Protein AF-C0GEM5-F1 (afdb_monomer)

Nearest PDB structures (foldseek):
  1b8h-assembly1_B  TM=7.679E-01  e=1.866E+00  Escherichia phage RB69
  6rw6-assembly1_B  TM=6.695E-01  e=2.423E+00  Photorhabdus luminescens
  6mly-assembly1_A  TM=6.560E-01  e=7.854E+00  Bacteroides eggerthii
  2jrb-assembly1_A  TM=4.410E-01  e=2.587E+00  Mus musculus
  1wr7-assembly1_A  TM=4.443E-01  e=7.357E+00  Mus musculus

pLDDT: mean 83.72, std 9.67, range [48.88, 96.69]

Secondary structure (DSSP, 8-state):
--HHHHHHHHHHHHHHHHHHHHHHHHHHHHHHHHHT------S-EEEE-TTS-EEEEETTEEEEE----

Structure (mmCIF, N/CA/C/O backbone):
data_AF-C0GEM5-F1
#
_entry.id   AF-C0GEM5-F1
#
loop_
_atom_site.group_PDB
_atom_site.id
_atom_site.type_symbol
_atom_site.label_atom_id
_atom_site.label_alt_id
_atom_site.label_comp_id
_atom_site.label_asym_id
_atom_site.label_entity_id
_atom_site.label_seq_id
_atom_site.pdbx_PDB_ins_code
_atom_site.Cartn_x
_atom_site.Cartn_y
_atom_site.Cartn_z
_atom_site.occupancy
_atom_site.B_iso_or_equiv
_atom_site.auth_seq_id
_atom_site.auth_comp_id
_atom_site.auth_asym_id
_atom_site.auth_atom_id
_atom_site.pdbx_PDB_model_num
ATOM 1 N N . MET A 1 1 ? -21.179 -3.899 26.589 1.00 61.44 1 MET A N 1
ATOM 2 C CA . MET A 1 1 ? -19.734 -3.563 26.661 1.00 61.44 1 MET A CA 1
ATOM 3 C C . MET A 1 1 ? -19.585 -2.075 26.975 1.00 61.44 1 MET A C 1
ATOM 5 O O . MET A 1 1 ? -20.394 -1.298 26.479 1.00 61.44 1 MET A O 1
ATOM 9 N N . LYS A 1 2 ? -18.634 -1.665 27.833 1.00 78.50 2 LYS A N 1
ATOM 10 C CA . LYS A 1 2 ? -18.455 -0.248 28.213 1.00 78.50 2 LYS A CA 1
ATOM 11 C C . LYS A 1 2 ? -18.090 0.565 26.962 1.00 78.50 2 LYS A C 1
ATOM 13 O O . LYS A 1 2 ? -17.130 0.222 26.280 1.00 78.50 2 LYS A O 1
ATOM 18 N N . LYS A 1 3 ? -18.848 1.628 26.656 1.00 79.19 3 LYS A N 1
ATOM 19 C CA . LYS A 1 3 ? -18.679 2.472 25.449 1.00 79.19 3 LYS A CA 1
ATOM 20 C C . LYS A 1 3 ? -17.234 2.965 25.252 1.00 79.19 3 LYS A C 1
ATOM 22 O O . LYS A 1 3 ? -16.776 3.061 24.120 1.00 79.19 3 LYS A O 1
ATOM 27 N N . GLN A 1 4 ? -16.502 3.187 26.347 1.00 85.00 4 GLN A N 1
ATOM 28 C CA . GLN A 1 4 ? -15.076 3.532 26.329 1.00 85.00 4 GLN A CA 1
ATOM 29 C C . GLN A 1 4 ? -14.200 2.466 25.661 1.00 85.00 4 GLN A C 1
ATOM 31 O O . GLN A 1 4 ? -13.338 2.811 24.865 1.00 85.00 4 GLN A O 1
ATOM 36 N N . THR A 1 5 ? -14.439 1.179 25.922 1.00 90.75 5 THR A N 1
ATOM 37 C CA . THR A 1 5 ? -13.651 0.090 25.329 1.00 90.75 5 THR A CA 1
ATOM 38 C C . THR A 1 5 ? -13.813 0.053 23.812 1.00 90.75 5 THR A C 1
ATOM 40 O O . THR A 1 5 ? -12.830 -0.087 23.095 1.00 90.75 5 THR A O 1
ATOM 43 N N . VAL A 1 6 ? -15.041 0.237 23.319 1.00 91.44 6 VAL A N 1
ATOM 44 C CA . VAL A 1 6 ? -15.321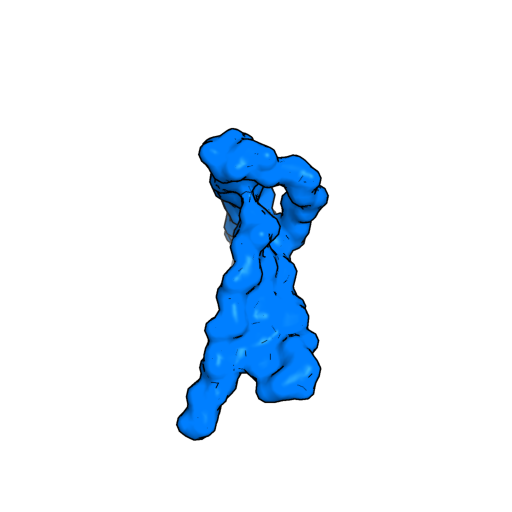 0.271 21.874 1.00 91.44 6 VAL A CA 1
ATOM 45 C C . VAL A 1 6 ? -14.601 1.447 21.215 1.00 91.44 6 VAL A C 1
ATOM 47 O O . VAL A 1 6 ? -13.967 1.271 20.180 1.00 91.44 6 VAL A O 1
ATOM 50 N N . PHE A 1 7 ? -14.639 2.625 21.842 1.00 93.75 7 PHE A N 1
ATOM 51 C CA . PHE A 1 7 ? -13.959 3.810 21.324 1.00 93.75 7 PHE A CA 1
ATOM 52 C C . PHE A 1 7 ? -12.434 3.642 21.287 1.00 93.75 7 PHE A C 1
ATOM 54 O O . PHE A 1 7 ? -11.813 3.951 20.275 1.00 93.75 7 PHE A O 1
ATOM 61 N N . SER A 1 8 ? -11.828 3.098 22.347 1.00 93.31 8 SER A N 1
ATOM 62 C CA . SER A 1 8 ? -10.384 2.831 22.382 1.00 93.31 8 SER A CA 1
ATOM 63 C C . SER A 1 8 ? -9.949 1.844 21.302 1.00 93.31 8 SER A C 1
ATOM 65 O O . SER A 1 8 ? -8.953 2.087 20.629 1.00 93.31 8 SER A O 1
ATOM 67 N N . VAL A 1 9 ? -10.701 0.759 21.098 1.00 95.38 9 VAL A N 1
ATOM 68 C CA . VAL A 1 9 ? -10.406 -0.218 20.036 1.00 95.38 9 VAL A CA 1
ATOM 69 C C . VAL A 1 9 ? -10.490 0.438 18.660 1.00 95.38 9 VAL A C 1
ATOM 71 O O . VAL A 1 9 ? -9.605 0.239 17.831 1.00 95.38 9 VAL A O 1
ATOM 74 N N . LEU A 1 10 ? -11.513 1.262 18.432 1.00 95.81 10 LEU A N 1
ATOM 75 C CA . LEU A 1 10 ? -11.702 1.957 17.162 1.00 95.81 10 LEU A CA 1
ATOM 76 C C . LEU A 1 10 ? -10.578 2.969 16.899 1.00 95.81 10 LEU A C 1
ATOM 78 O O . LEU A 1 10 ? -10.075 3.041 15.782 1.00 95.81 10 LEU A O 1
ATOM 82 N N . LEU A 1 11 ? -10.122 3.683 17.931 1.00 96.38 11 LEU A N 1
ATOM 83 C CA . LEU A 1 11 ? -8.994 4.609 17.830 1.00 96.38 11 LEU A CA 1
ATOM 84 C C . LEU A 1 11 ? -7.680 3.883 17.508 1.00 96.38 11 LEU A C 1
ATOM 86 O O . LEU A 1 11 ? -6.940 4.328 16.636 1.00 96.38 11 LEU A O 1
ATOM 90 N N . ILE A 1 12 ? -7.405 2.756 18.175 1.00 96.56 12 ILE A N 1
ATOM 91 C CA . ILE A 1 12 ? -6.215 1.930 17.908 1.00 96.56 12 ILE A CA 1
ATOM 92 C C . ILE A 1 12 ? -6.246 1.407 16.473 1.00 96.56 12 ILE A C 1
ATOM 94 O O . ILE A 1 12 ? -5.243 1.489 15.769 1.00 96.56 12 ILE A O 1
ATOM 98 N N . PHE A 1 13 ? -7.398 0.905 16.027 1.00 96.69 13 PHE A N 1
ATOM 99 C CA . PHE A 1 13 ? -7.575 0.431 14.659 1.00 96.69 13 PHE A CA 1
ATOM 100 C C . PHE A 1 13 ? -7.307 1.544 13.639 1.00 96.69 13 PHE A C 1
ATOM 102 O O . PHE A 1 13 ? -6.554 1.346 12.689 1.00 96.69 13 PHE A O 1
ATOM 109 N N . LEU A 1 14 ? -7.870 2.732 13.864 1.00 96.62 14 LEU A N 1
ATOM 110 C CA . LEU A 1 14 ? -7.701 3.872 12.968 1.00 96.62 14 LEU A CA 1
ATOM 111 C C . LEU A 1 14 ? -6.245 4.353 12.936 1.00 96.62 14 LEU A C 1
ATOM 113 O O . LEU A 1 14 ? -5.705 4.632 11.869 1.00 96.62 14 LEU A O 1
ATOM 117 N N . PHE A 1 15 ? -5.583 4.382 14.092 1.00 96.50 15 PHE A N 1
ATOM 118 C CA . PHE A 1 15 ? -4.164 4.707 14.193 1.00 96.50 15 PHE A CA 1
ATOM 119 C C . PHE A 1 15 ? -3.287 3.691 13.451 1.00 96.50 15 PHE A C 1
ATOM 121 O O . PHE A 1 15 ? -2.413 4.080 12.681 1.00 96.50 15 PHE A O 1
ATOM 128 N N . ALA A 1 16 ? -3.554 2.394 13.615 1.00 95.94 16 ALA A N 1
ATOM 129 C CA . ALA A 1 16 ? -2.850 1.343 12.889 1.00 95.94 16 ALA A CA 1
ATOM 130 C C . ALA A 1 16 ? -3.059 1.461 11.369 1.00 95.94 16 ALA A C 1
ATOM 132 O O . ALA A 1 16 ? -2.098 1.348 10.612 1.00 95.94 16 ALA A O 1
ATOM 133 N N . ALA A 1 17 ? -4.284 1.755 10.920 1.00 93.75 17 ALA A N 1
ATOM 134 C CA . ALA A 1 17 ? -4.588 1.974 9.506 1.00 93.75 17 ALA A CA 1
ATOM 135 C C . ALA A 1 17 ? -3.845 3.194 8.932 1.00 93.75 17 ALA A C 1
ATOM 137 O O . ALA A 1 17 ? -3.314 3.130 7.820 1.00 93.75 17 ALA A O 1
ATOM 138 N N . LEU A 1 18 ? -3.751 4.287 9.697 1.00 93.62 18 LEU A N 1
ATOM 139 C CA . LEU A 1 18 ? -2.978 5.470 9.312 1.00 93.62 18 LEU A CA 1
ATOM 140 C C . LEU A 1 18 ? -1.482 5.159 9.202 1.0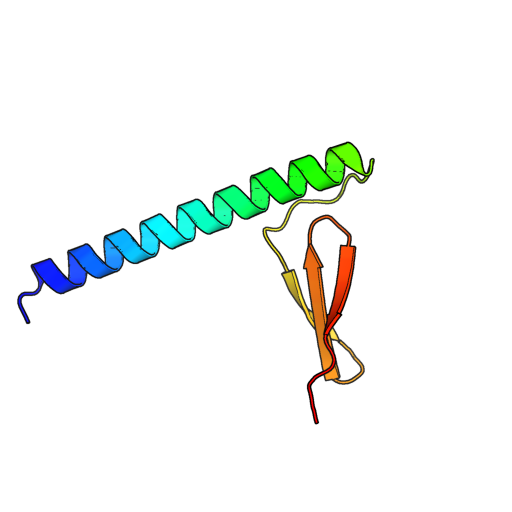0 93.62 18 LEU A C 1
ATOM 142 O O . LEU A 1 18 ? -0.867 5.515 8.199 1.00 93.62 18 LEU A O 1
ATOM 146 N N . LEU A 1 19 ? -0.906 4.462 10.187 1.00 94.94 19 LEU A N 1
ATOM 147 C CA . LEU A 1 19 ? 0.499 4.046 10.147 1.00 94.94 19 LEU A CA 1
ATOM 148 C C . LEU A 1 19 ? 0.787 3.129 8.958 1.00 94.94 19 LEU A C 1
ATOM 150 O O . LEU A 1 19 ? 1.790 3.310 8.272 1.00 94.94 19 LEU A O 1
ATOM 154 N N . PHE A 1 20 ? -0.104 2.174 8.690 1.00 91.56 20 PHE A N 1
ATOM 155 C CA . PHE A 1 20 ? 0.022 1.270 7.553 1.00 91.56 20 PHE A CA 1
ATOM 156 C C . PHE A 1 20 ? 0.003 2.033 6.223 1.00 91.56 20 PHE A C 1
ATOM 158 O O . PHE A 1 20 ? 0.887 1.849 5.389 1.00 91.56 20 PHE A O 1
ATOM 165 N N . THR A 1 21 ? -0.949 2.954 6.057 1.00 87.88 21 THR A N 1
ATOM 166 C CA . THR A 1 21 ? -1.071 3.784 4.849 1.00 87.88 21 THR A CA 1
ATOM 167 C C . THR A 1 21 ? 0.150 4.688 4.662 1.00 87.88 21 THR A C 1
ATOM 169 O O . THR A 1 21 ? 0.700 4.771 3.566 1.00 87.88 21 THR A O 1
ATOM 172 N N . ALA A 1 22 ? 0.627 5.330 5.734 1.00 89.88 22 ALA A N 1
ATOM 173 C CA . ALA A 1 22 ? 1.839 6.145 5.697 1.00 89.88 22 ALA A CA 1
ATOM 174 C C . ALA A 1 22 ? 3.075 5.310 5.321 1.00 89.88 22 ALA A C 1
ATOM 176 O O . ALA A 1 22 ? 3.879 5.739 4.494 1.00 89.88 22 ALA A O 1
ATOM 177 N N . GLY A 1 23 ? 3.195 4.099 5.876 1.00 89.19 23 GL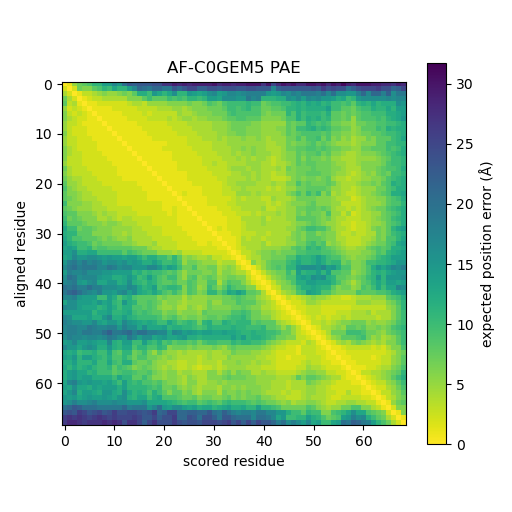Y A N 1
ATOM 178 C CA . GLY A 1 23 ? 4.239 3.142 5.519 1.00 89.19 23 GLY A CA 1
ATOM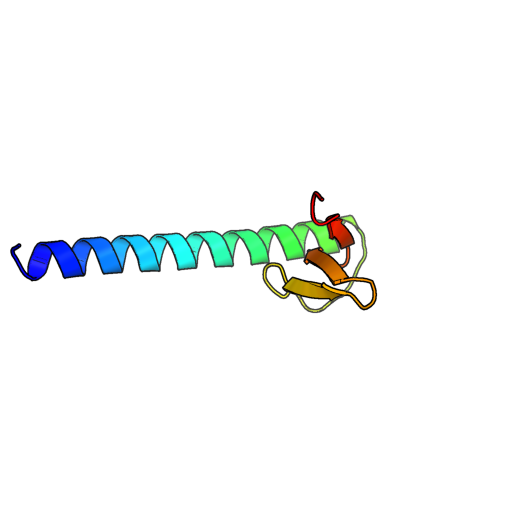 179 C C . GLY A 1 23 ? 4.215 2.795 4.032 1.00 89.19 23 GLY A C 1
ATOM 180 O O . GLY A 1 23 ? 5.245 2.909 3.371 1.00 89.19 23 GLY A O 1
ATOM 181 N N . LEU A 1 24 ? 3.039 2.472 3.483 1.00 89.00 24 LEU A N 1
ATOM 182 C CA . LEU A 1 24 ? 2.872 2.208 2.051 1.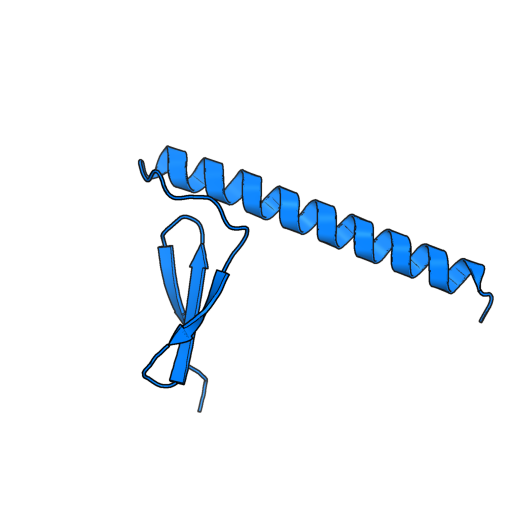00 89.00 24 LEU A CA 1
ATOM 183 C C . LEU A 1 24 ? 3.324 3.390 1.190 1.00 89.00 24 LEU A C 1
ATOM 185 O O . LEU A 1 24 ? 4.064 3.176 0.237 1.00 89.00 24 LEU A O 1
ATOM 189 N N . TYR A 1 25 ? 2.953 4.623 1.545 1.00 87.19 25 TYR A N 1
ATOM 190 C CA . TYR A 1 25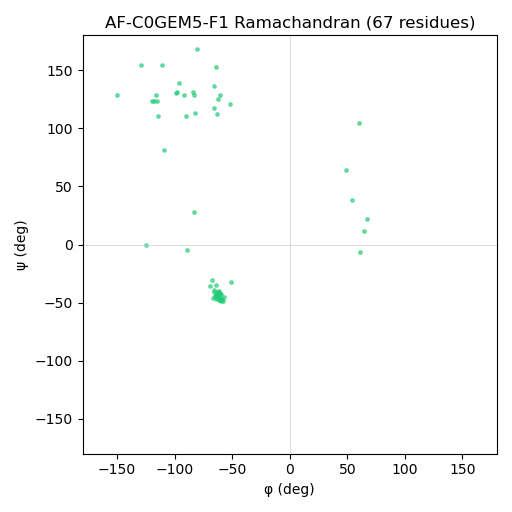 ? 3.387 5.825 0.823 1.00 87.19 25 TYR A CA 1
ATOM 191 C C . TYR A 1 25 ? 4.908 6.009 0.828 1.00 87.19 25 TYR A C 1
ATOM 193 O O . TYR A 1 25 ? 5.498 6.331 -0.205 1.00 87.19 25 TYR A O 1
ATOM 201 N N . ILE A 1 26 ? 5.551 5.825 1.984 1.00 88.50 26 ILE A N 1
ATOM 202 C CA . ILE A 1 26 ? 7.007 5.971 2.117 1.00 88.50 26 ILE A CA 1
ATOM 203 C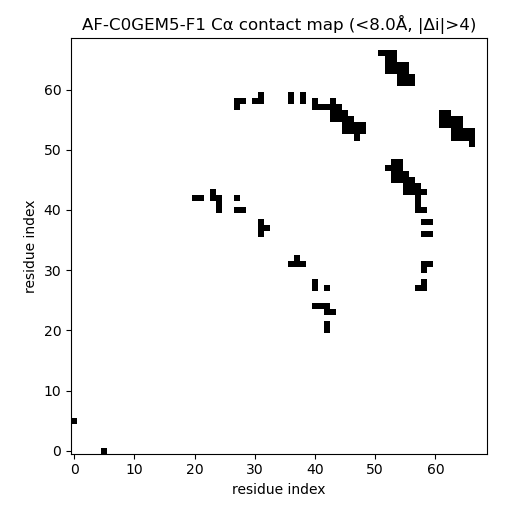 C . ILE A 1 26 ? 7.718 4.879 1.314 1.00 88.50 26 ILE A C 1
ATOM 205 O O . ILE A 1 26 ? 8.640 5.175 0.556 1.00 88.50 26 ILE A O 1
ATOM 209 N N . THR A 1 27 ? 7.273 3.626 1.437 1.00 88.25 27 THR A N 1
ATOM 210 C CA . THR A 1 27 ? 7.830 2.504 0.672 1.00 88.25 27 THR A CA 1
ATOM 211 C C . THR A 1 27 ? 7.623 2.691 -0.827 1.00 88.25 27 THR A C 1
ATOM 213 O O . THR A 1 27 ? 8.542 2.436 -1.600 1.00 88.25 27 THR A O 1
ATOM 216 N N . GLU A 1 28 ? 6.452 3.169 -1.248 1.00 87.12 28 GLU A N 1
ATOM 217 C CA . GLU A 1 28 ? 6.140 3.441 -2.649 1.00 87.12 28 GLU A CA 1
ATOM 218 C C . GLU A 1 28 ? 7.075 4.500 -3.236 1.00 87.12 28 GLU A C 1
ATOM 220 O O . GLU A 1 28 ? 7.672 4.265 -4.286 1.00 87.12 28 GLU A O 1
ATOM 225 N N . ARG A 1 29 ? 7.276 5.618 -2.525 1.00 84.94 29 ARG A N 1
ATOM 226 C CA . ARG A 1 29 ? 8.229 6.662 -2.927 1.00 84.94 29 ARG A CA 1
ATOM 227 C C . ARG A 1 29 ? 9.656 6.135 -3.010 1.00 84.94 29 ARG A C 1
ATOM 229 O O . ARG A 1 29 ? 10.308 6.340 -4.026 1.00 84.94 29 ARG A O 1
ATOM 236 N N . GLY A 1 30 ? 10.121 5.405 -1.998 1.00 87.00 30 GLY A N 1
ATOM 237 C CA . GLY A 1 30 ? 11.467 4.829 -2.019 1.00 87.00 30 GLY A CA 1
ATOM 238 C C . GLY A 1 30 ? 11.662 3.842 -3.175 1.00 87.00 30 GLY A C 1
ATOM 239 O O . GLY A 1 30 ? 12.691 3.850 -3.847 1.00 87.00 30 GLY A O 1
ATOM 240 N N . LEU A 1 31 ? 10.654 3.017 -3.468 1.00 85.62 31 LEU A N 1
ATOM 241 C CA . LEU A 1 31 ? 10.716 2.066 -4.576 1.00 85.62 31 LEU A CA 1
ATOM 242 C C . LEU A 1 31 ? 10.682 2.774 -5.942 1.00 85.62 31 LEU A C 1
ATOM 244 O O . LEU A 1 31 ? 11.366 2.346 -6.873 1.00 85.62 31 LEU A O 1
ATOM 248 N N . GLN A 1 32 ? 9.924 3.863 -6.062 1.00 85.50 32 GLN A N 1
ATOM 249 C CA . GLN A 1 32 ? 9.912 4.740 -7.233 1.00 85.50 32 GLN A CA 1
ATOM 250 C C . GLN A 1 32 ? 11.268 5.432 -7.448 1.00 85.50 32 GLN A C 1
ATOM 252 O O . GLN A 1 32 ? 11.794 5.379 -8.558 1.00 85.50 32 GLN A O 1
ATOM 257 N N . GLU A 1 33 ? 11.882 5.974 -6.391 1.00 85.62 33 GLU A N 1
ATOM 258 C CA . GLU A 1 33 ? 13.216 6.594 -6.432 1.00 85.62 33 GLU A CA 1
ATOM 259 C C . GLU A 1 33 ? 14.288 5.602 -6.899 1.00 85.62 33 GLU A C 1
ATOM 261 O O . GLU A 1 33 ? 15.034 5.890 -7.833 1.00 85.62 33 GLU A O 1
ATOM 266 N N . VAL A 1 34 ? 14.319 4.398 -6.316 1.00 87.25 34 VAL A N 1
ATOM 26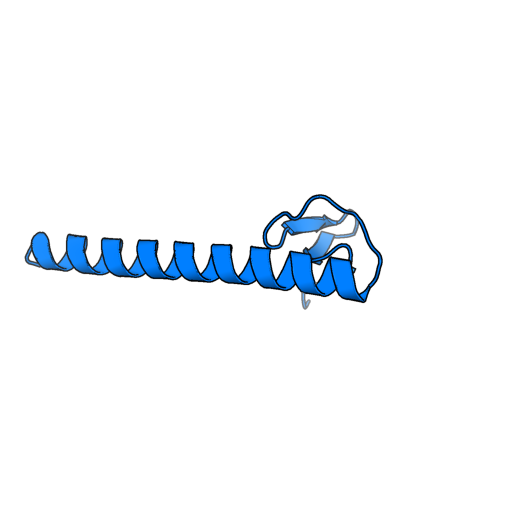7 C CA . VAL A 1 34 ? 15.292 3.353 -6.683 1.00 87.25 34 VAL A CA 1
ATOM 268 C C . VAL A 1 34 ? 15.058 2.826 -8.102 1.00 87.25 34 VAL A C 1
ATOM 270 O O . VAL A 1 34 ? 16.002 2.422 -8.778 1.00 87.25 34 VAL A O 1
ATOM 273 N N . SER A 1 35 ? 13.810 2.820 -8.574 1.00 82.81 35 SER A N 1
ATOM 274 C CA . SER A 1 35 ? 13.469 2.362 -9.928 1.00 82.81 35 SER A CA 1
ATOM 275 C C . SER A 1 35 ? 13.521 3.456 -10.997 1.00 82.81 35 SER A C 1
ATOM 277 O O . SER A 1 35 ? 13.337 3.143 -12.174 1.00 82.81 35 SER A O 1
ATOM 279 N N . GLY A 1 36 ? 13.766 4.716 -10.619 1.00 82.00 36 GLY A N 1
ATOM 280 C CA . GLY A 1 36 ? 13.777 5.859 -11.533 1.00 82.00 36 GLY A CA 1
ATOM 281 C C . GLY A 1 36 ? 12.407 6.195 -12.135 1.00 82.00 36 GLY A C 1
ATOM 282 O O . GLY A 1 36 ? 12.343 6.803 -13.202 1.00 82.00 36 GLY A O 1
ATOM 283 N N . ARG A 1 37 ? 11.306 5.784 -11.493 1.00 75.25 37 ARG A N 1
ATOM 284 C CA . ARG A 1 37 ? 9.935 6.042 -11.961 1.00 75.25 37 ARG A CA 1
ATOM 285 C C . ARG A 1 37 ? 9.341 7.232 -11.216 1.00 75.25 37 ARG A C 1
ATOM 287 O O . ARG A 1 37 ? 9.366 7.255 -9.995 1.00 75.25 37 ARG A O 1
ATOM 294 N N . GLN A 1 38 ? 8.773 8.194 -11.939 1.00 69.44 38 GLN A N 1
ATOM 295 C CA . GLN A 1 38 ? 8.045 9.327 -11.355 1.00 69.44 38 GLN A CA 1
ATOM 296 C C . GLN A 1 38 ? 6.551 9.173 -11.628 1.00 69.44 38 GLN A C 1
ATOM 298 O O . GLN A 1 38 ? 6.012 9.757 -12.563 1.00 69.44 38 GLN A O 1
ATOM 303 N N . GLU A 1 39 ? 5.887 8.358 -10.816 1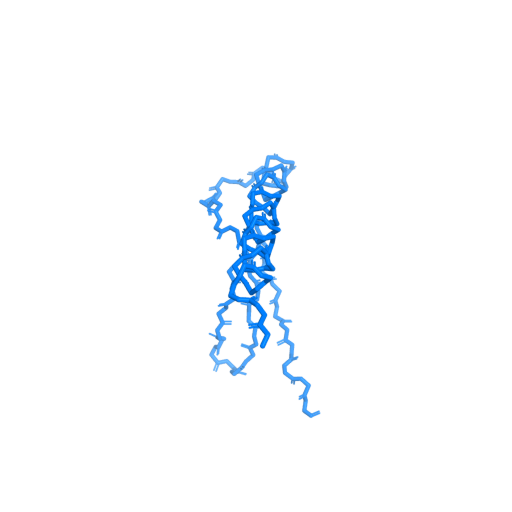.00 73.81 39 GLU A N 1
ATOM 304 C CA . GLU A 1 39 ? 4.430 8.244 -10.831 1.00 73.81 39 GLU A CA 1
ATOM 305 C C . GLU A 1 39 ? 3.842 8.840 -9.556 1.00 73.81 39 GLU A C 1
ATOM 307 O O . GLU A 1 39 ? 4.501 8.892 -8.520 1.00 73.81 39 GLU A O 1
ATOM 312 N N . THR A 1 40 ? 2.591 9.294 -9.604 1.00 71.50 40 THR A N 1
ATOM 313 C CA . THR A 1 40 ? 1.916 9.792 -8.403 1.00 71.50 40 THR A CA 1
ATOM 314 C C . THR A 1 40 ? 1.723 8.639 -7.409 1.00 71.50 40 THR A C 1
ATOM 316 O O . THR A 1 40 ? 1.027 7.682 -7.746 1.00 71.50 40 THR A O 1
ATOM 319 N N . PRO A 1 41 ? 2.318 8.692 -6.202 1.00 69.31 41 PRO A N 1
ATOM 320 C CA . PRO A 1 41 ? 2.140 7.641 -5.209 1.00 69.31 41 PRO A CA 1
ATOM 321 C C . PRO A 1 41 ? 0.682 7.608 -4.735 1.00 69.31 41 PRO A C 1
ATOM 323 O O . PRO A 1 41 ? 0.074 8.657 -4.496 1.00 69.31 41 PRO A O 1
ATOM 326 N N . GLY A 1 42 ? 0.127 6.406 -4.613 1.00 69.75 42 GLY A N 1
ATOM 327 C CA . GLY A 1 42 ? -1.302 6.175 -4.393 1.00 69.75 42 GLY A CA 1
ATOM 328 C C . GLY A 1 42 ? -1.637 5.329 -3.166 1.00 69.75 42 GLY A C 1
ATOM 329 O O . GLY A 1 42 ? -2.811 5.094 -2.914 1.00 69.75 42 GLY A O 1
ATOM 330 N N . ALA A 1 43 ? -0.635 4.865 -2.406 1.00 67.19 43 ALA A N 1
ATOM 331 C CA . ALA A 1 43 ? -0.808 3.874 -1.343 1.00 67.19 43 ALA A CA 1
ATOM 332 C C . ALA A 1 43 ? -1.618 2.666 -1.819 1.00 67.19 43 ALA A C 1
ATOM 334 O O . ALA A 1 43 ? -2.691 2.383 -1.303 1.00 67.19 43 ALA A O 1
ATOM 335 N N . LEU A 1 44 ? -1.050 1.937 -2.785 1.00 80.31 44 LEU A N 1
ATOM 336 C CA . LEU A 1 44 ? -1.562 0.655 -3.281 1.00 80.31 44 LEU A CA 1
ATOM 337 C C . LEU A 1 44 ? -2.975 0.755 -3.878 1.00 80.31 44 LEU A C 1
ATOM 339 O O . LEU A 1 44 ? -3.992 0.813 -3.196 1.00 80.31 44 LEU A O 1
ATOM 343 N N . HIS A 1 45 ? -3.048 0.712 -5.201 1.00 82.44 45 HIS A N 1
ATOM 344 C CA . HIS A 1 45 ? -4.313 0.718 -5.921 1.00 82.44 45 HIS A CA 1
ATOM 345 C C . HIS A 1 45 ? -4.699 -0.705 -6.305 1.00 82.44 45 HIS A C 1
ATOM 347 O O . HIS A 1 45 ? -3.910 -1.437 -6.895 1.00 82.44 45 HIS A O 1
ATOM 353 N N . LEU A 1 46 ? -5.939 -1.089 -6.021 1.00 84.62 46 LEU A N 1
ATOM 354 C CA . LEU A 1 46 ? -6.520 -2.336 -6.501 1.00 84.62 46 LEU A CA 1
ATOM 355 C C . LEU A 1 46 ? -7.675 -1.994 -7.444 1.00 84.62 46 LEU A C 1
ATOM 357 O O . LEU A 1 46 ? -8.602 -1.285 -7.058 1.00 84.62 46 LEU A O 1
ATOM 361 N N . LYS A 1 47 ? -7.621 -2.485 -8.682 1.00 85.31 47 LYS A N 1
ATOM 362 C CA . LYS A 1 47 ? -8.680 -2.309 -9.686 1.00 85.31 47 LYS A CA 1
ATOM 363 C C . LYS A 1 47 ? -9.068 -3.655 -10.290 1.00 85.31 47 LYS A C 1
ATOM 365 O O . LYS A 1 47 ? -8.257 -4.576 -10.313 1.00 85.31 47 LYS A O 1
ATOM 370 N N . ARG A 1 48 ? -10.294 -3.769 -10.799 1.00 82.81 48 ARG A N 1
ATOM 371 C CA . ARG A 1 48 ? -10.714 -4.928 -11.599 1.00 82.81 48 ARG A CA 1
ATOM 372 C C . ARG A 1 48 ? -10.267 -4.712 -13.048 1.00 82.81 48 ARG A C 1
ATOM 374 O O . ARG A 1 48 ? -10.451 -3.618 -13.582 1.00 82.81 48 ARG A O 1
ATOM 381 N N . GLY A 1 49 ? -9.589 -5.698 -13.624 1.00 81.56 49 GLY A N 1
ATOM 382 C CA . GLY A 1 49 ? -9.166 -5.724 -15.024 1.00 81.56 49 GLY A CA 1
ATOM 383 C C . GLY A 1 49 ? -10.301 -6.157 -15.954 1.00 81.56 49 GLY A C 1
ATOM 384 O O . GLY A 1 49 ? -11.331 -6.638 -15.487 1.00 81.56 49 GLY A O 1
ATOM 385 N N . GLU A 1 50 ? -10.112 -5.982 -17.264 1.00 79.38 50 GLU A N 1
ATOM 386 C CA . GLU A 1 50 ? -11.112 -6.352 -18.283 1.00 79.38 50 GLU A CA 1
ATOM 387 C C . GLU A 1 50 ? -11.390 -7.862 -18.322 1.00 79.38 50 GLU A C 1
ATOM 389 O O . GLU A 1 50 ? -12.539 -8.264 -18.472 1.00 79.38 50 GLU A O 1
ATOM 394 N N . ASP A 1 51 ? -10.374 -8.693 -18.078 1.00 80.88 51 ASP A N 1
ATOM 395 C CA . ASP A 1 51 ? -10.484 -10.163 -18.063 1.00 80.88 51 ASP A CA 1
ATOM 396 C C . ASP A 1 51 ? -10.999 -10.716 -16.724 1.00 80.88 51 ASP A C 1
ATOM 398 O O . ASP A 1 51 ? -10.604 -11.791 -16.276 1.00 80.88 51 ASP A O 1
ATOM 402 N N . ASP A 1 52 ? -11.790 -9.921 -16.010 1.00 79.25 52 ASP A N 1
ATOM 403 C CA . ASP A 1 52 ? -12.265 -10.163 -14.648 1.00 79.25 52 ASP A CA 1
ATOM 404 C C . ASP A 1 52 ? -11.172 -10.281 -13.567 1.00 79.25 52 ASP A C 1
ATOM 406 O O . ASP A 1 52 ? -11.485 -10.299 -12.384 1.00 79.25 52 ASP A O 1
ATOM 410 N N . SER A 1 53 ? -9.889 -10.290 -13.937 1.00 82.94 53 SER A N 1
ATOM 411 C CA . SER A 1 53 ? -8.743 -10.400 -13.026 1.00 82.94 53 SER A CA 1
ATOM 412 C C . SER A 1 53 ? -8.600 -9.212 -12.067 1.00 82.94 53 SER A C 1
ATOM 414 O O . SER A 1 53 ? -8.986 -8.079 -12.361 1.00 82.94 53 SER A O 1
ATOM 416 N N . TRP A 1 54 ? -7.992 -9.444 -10.901 1.00 89.19 54 TRP A N 1
ATOM 417 C CA . TRP A 1 54 ? -7.627 -8.354 -9.999 1.00 89.19 54 TRP A CA 1
ATOM 418 C C . TRP A 1 54 ? -6.285 -7.767 -10.411 1.00 89.19 54 TRP A C 1
ATOM 420 O O . TRP A 1 54 ? -5.309 -8.483 -10.601 1.00 89.19 54 TRP A O 1
ATOM 430 N N . VAL A 1 55 ? -6.212 -6.448 -10.521 1.00 89.06 55 VAL A N 1
ATOM 431 C CA . VAL A 1 55 ? -4.996 -5.733 -10.895 1.00 89.06 55 VAL A CA 1
ATOM 432 C C . VAL A 1 55 ? -4.551 -4.884 -9.714 1.00 89.06 55 VAL A C 1
ATOM 434 O O . VAL A 1 55 ? -5.196 -3.895 -9.363 1.00 89.06 55 VAL A O 1
ATOM 437 N N . LEU A 1 56 ? -3.439 -5.280 -9.103 1.00 87.56 56 LEU A N 1
ATOM 438 C CA . LEU A 1 56 ? -2.773 -4.534 -8.043 1.00 87.56 56 LEU A CA 1
ATOM 439 C C . LEU A 1 56 ? -1.725 -3.611 -8.664 1.00 87.56 56 LEU A C 1
ATOM 441 O O . LEU A 1 56 ? -0.877 -4.069 -9.424 1.00 87.56 56 LEU A O 1
ATOM 445 N N . ILE A 1 57 ? -1.754 -2.329 -8.326 1.00 85.50 57 ILE A N 1
ATOM 446 C CA . ILE A 1 57 ? -0.785 -1.327 -8.760 1.00 85.50 57 ILE A CA 1
ATOM 447 C C . ILE A 1 57 ? -0.113 -0.743 -7.518 1.00 85.50 57 ILE A C 1
ATOM 449 O O . ILE A 1 57 ? -0.784 -0.230 -6.625 1.00 85.50 57 ILE A O 1
ATOM 453 N N . PHE A 1 58 ? 1.213 -0.815 -7.457 1.00 85.06 58 PHE A N 1
ATOM 454 C CA . PHE A 1 58 ? 2.003 -0.227 -6.375 1.00 85.06 58 PHE A CA 1
ATOM 455 C C . PHE A 1 58 ? 3.379 0.195 -6.895 1.00 85.06 58 PHE A C 1
ATOM 457 O O . PHE A 1 58 ? 4.070 -0.601 -7.533 1.00 85.06 58 PHE A O 1
ATOM 464 N N . ALA A 1 59 ? 3.779 1.445 -6.646 1.00 81.81 59 ALA A N 1
ATOM 465 C CA . ALA A 1 59 ? 5.042 2.025 -7.121 1.00 81.81 59 ALA A CA 1
ATOM 466 C C . ALA A 1 59 ? 5.243 1.903 -8.645 1.00 81.81 59 ALA A C 1
ATOM 468 O O . ALA A 1 59 ? 6.332 1.578 -9.130 1.00 81.81 59 ALA A O 1
ATOM 469 N N . GLY A 1 60 ? 4.160 2.073 -9.407 1.00 75.25 60 GLY A N 1
ATOM 470 C CA . GLY A 1 60 ? 4.129 1.885 -10.861 1.00 75.25 60 GLY A CA 1
ATOM 471 C C . GLY A 1 60 ? 4.392 0.470 -11.348 1.00 75.25 60 GLY A C 1
ATOM 472 O O . GLY A 1 60 ? 4.625 0.230 -12.534 1.00 75.25 60 GLY A O 1
ATOM 473 N N . ARG A 1 61 ? 4.388 -0.508 -10.445 1.00 79.12 61 ARG A N 1
ATOM 474 C CA . ARG A 1 61 ? 4.380 -1.924 -10.796 1.00 79.12 61 ARG A CA 1
ATOM 475 C C . ARG A 1 61 ? 2.950 -2.415 -10.769 1.00 79.12 61 ARG A C 1
ATOM 477 O O . ARG A 1 61 ? 2.185 -2.054 -9.884 1.00 79.12 61 ARG A O 1
ATOM 484 N N . THR A 1 62 ? 2.618 -3.231 -11.757 1.00 84.62 62 THR A N 1
ATOM 485 C CA . THR A 1 62 ? 1.295 -3.822 -11.902 1.00 84.62 62 THR A CA 1
ATOM 486 C C . THR A 1 62 ? 1.422 -5.330 -11.758 1.00 84.62 62 THR A C 1
ATOM 488 O O . THR A 1 62 ? 2.247 -5.939 -12.437 1.00 84.62 62 THR A O 1
ATOM 491 N N . TRP A 1 63 ? 0.607 -5.924 -10.896 1.00 84.06 63 TRP A N 1
ATOM 492 C CA . TRP A 1 63 ? 0.475 -7.367 -10.747 1.00 84.06 63 TRP A CA 1
ATOM 493 C C . TRP A 1 63 ? -0.953 -7.768 -11.088 1.00 84.06 63 TRP A C 1
ATOM 495 O O . TRP A 1 63 ? -1.906 -7.273 -10.485 1.00 84.06 63 TRP A O 1
ATOM 505 N N . GLN A 1 64 ? -1.090 -8.675 -12.051 1.00 86.62 64 GLN A N 1
ATOM 506 C CA . GLN A 1 64 ? -2.345 -9.371 -12.299 1.00 86.62 64 GLN A CA 1
ATOM 507 C C . GLN A 1 64 ? -2.436 -10.536 -11.318 1.00 86.62 64 GLN A C 1
ATOM 509 O O . GLN A 1 64 ? -1.633 -11.467 -11.349 1.00 86.62 64 GLN A O 1
ATOM 514 N N . LEU A 1 65 ? -3.394 -10.441 -10.412 1.00 81.75 65 LEU A N 1
ATOM 515 C CA . LEU A 1 65 ? -3.763 -11.484 -9.481 1.00 81.75 65 LEU A CA 1
ATOM 516 C C . LEU A 1 65 ? -4.852 -12.314 -10.170 1.00 81.75 65 LEU A C 1
ATOM 518 O O . LEU A 1 65 ? -5.961 -11.801 -10.379 1.00 81.75 65 LEU A O 1
ATOM 522 N N . PRO A 1 66 ? -4.561 -13.568 -10.559 1.00 74.56 66 PRO A N 1
ATOM 523 C CA . PRO A 1 66 ? -5.605 -14.450 -11.042 1.00 74.56 66 PRO A CA 1
ATOM 524 C C . PRO A 1 66 ? -6.617 -14.630 -9.912 1.00 74.56 66 PRO A C 1
ATOM 526 O O . PRO A 1 66 ? -6.249 -14.949 -8.779 1.00 74.56 66 PRO A O 1
ATOM 529 N N . LEU A 1 67 ? -7.897 -14.413 -10.208 1.00 64.12 67 LEU A N 1
ATOM 530 C CA . LEU A 1 67 ? -8.943 -14.969 -9.364 1.00 64.12 67 LEU A CA 1
ATOM 531 C C . LEU A 1 67 ? -8.791 -16.479 -9.472 1.00 64.12 67 LEU A C 1
ATOM 533 O O . LEU A 1 67 ? -8.943 -17.036 -10.559 1.00 64.12 67 LEU A O 1
ATOM 537 N N . GLY A 1 68 ? -8.392 -17.116 -8.371 1.00 59.16 68 GLY A N 1
ATOM 538 C CA . GLY A 1 68 ? -8.440 -18.568 -8.280 1.00 59.16 68 GLY A CA 1
ATOM 539 C C . GLY A 1 68 ? -9.845 -19.013 -8.668 1.00 59.16 68 GLY A C 1
ATOM 540 O O . GLY A 1 68 ? -10.813 -18.530 -8.079 1.00 59.16 68 GLY A O 1
ATOM 541 N N . GLN A 1 69 ? -9.928 -19.842 -9.709 1.00 48.88 69 GLN A N 1
ATOM 542 C CA . GLN A 1 69 ? -11.129 -20.621 -9.997 1.00 48.88 69 GLN A CA 1
ATOM 543 C C . GLN A 1 69 ? -11.423 -21.564 -8.832 1.00 48.88 69 GLN A C 1
ATOM 545 O O . GLN A 1 69 ? -10.444 -22.084 -8.244 1.00 48.88 69 GLN A O 1
#

Solvent-accessible surface area (backbone atoms only — not comparable to full-atom values): 4080 Å² total; per-residue (Å²): 130,66,69,66,60,57,51,52,52,51,51,52,50,50,50,52,52,49,53,51,46,51,48,41,39,53,51,27,49,53,51,14,63,78,68,74,50,93,67,86,81,71,53,62,47,77,46,78,41,93,87,73,27,39,32,40,35,48,58,88,42,76,44,79,43,74,70,81,127

Radius of gyration: 16.82 Å; Cα contacts (8 Å, |Δi|>4): 67; chains: 1; bounding box: 35×30×46 Å

Foldseek 3Di:
DPPVVVVVVVVVVVVVVVVLQVVLQVVLVVLLVVVVHDDDADSWDWDQDPVRWIWIAGNNDIDTHGPDD

Mean predicted aligned error: 7.78 Å

Sequence (69 aa):
MKKQTVFSVLLIFLFAALLFTAGLYITERGLQEVSGRQETPGALHLKRGEDDSWVLIFAGRTWQLPLGQ

Organism: NCBI:txid555088